Protein AF-X0Z4R9-F1 (afdb_monomer_lite)

Sequence (51 aa):
AISVPCGFTPDGLPVGVQIVGRHQDDFGVLQLAYAFEQATGFWKRRPPVAG

Foldseek 3Di:
DDWDFPDADPVGHTDIDDDDDDVPVVVVSVVVRVVSCVVRVRVVDDGPVVD

Secondary structure (DSSP, 8-state):
-EEEEEEE-TT--EEEEEE--STT-HHHHHHHHHHHHHHH-GGGPPPGGG-

InterPro domains:
  IPR036928 Amidase signature (AS) superfamily [G3DSA:3.90.1300.10] (1-51)
  IPR036928 Amidase signature (AS) superfamily [SSF75304] (1-49)

pLDDT: mean 94.04, std 8.69, range [52.31, 98.62]

Structure (mmCIF, N/CA/C/O backbone):
data_AF-X0Z4R9-F1
#
_entry.id   AF-X0Z4R9-F1
#
loop_
_atom_site.group_PDB
_atom_site.id
_atom_site.type_symbol
_atom_site.label_atom_id
_atom_site.label_alt_id
_atom_site.label_comp_id
_atom_site.label_asym_id
_atom_site.label_entity_id
_atom_site.label_seq_id
_atom_site.pdbx_PDB_ins_code
_atom_site.Cartn_x
_atom_site.Cartn_y
_atom_site.Cartn_z
_atom_site.occupancy
_atom_site.B_iso_or_equiv
_atom_site.auth_seq_id
_atom_site.auth_comp_id
_atom_site.auth_asym_id
_atom_site.auth_atom_id
_atom_site.pdbx_PDB_model_num
ATOM 1 N N . ALA A 1 1 ? -5.079 12.369 4.466 1.00 93.75 1 ALA A N 1
ATOM 2 C CA . ALA A 1 1 ? -5.084 11.495 3.267 1.00 93.75 1 ALA A CA 1
ATOM 3 C C . ALA A 1 1 ? -3.693 10.887 3.106 1.00 93.75 1 ALA A C 1
ATOM 5 O O . ALA A 1 1 ? -2.738 11.544 3.496 1.00 93.75 1 ALA A O 1
ATOM 6 N N . ILE A 1 2 ? -3.563 9.673 2.565 1.00 98.00 2 ILE A N 1
ATOM 7 C CA . ILE A 1 2 ? -2.275 8.967 2.408 1.00 98.00 2 ILE A CA 1
ATOM 8 C C . ILE A 1 2 ? -2.175 8.299 1.033 1.00 98.00 2 ILE A C 1
ATOM 10 O O . ILE A 1 2 ? -3.188 7.856 0.497 1.00 98.00 2 ILE A O 1
ATOM 14 N N . SER A 1 3 ? -0.968 8.236 0.473 1.00 97.88 3 SER A N 1
ATOM 15 C CA . SER A 1 3 ? -0.668 7.459 -0.733 1.00 97.88 3 SER A CA 1
ATOM 16 C C . SER A 1 3 ? 0.093 6.195 -0.346 1.00 97.88 3 SER A C 1
ATOM 18 O O . SER A 1 3 ? 1.043 6.281 0.433 1.00 97.88 3 SER A O 1
ATOM 20 N N . VAL A 1 4 ? -0.317 5.039 -0.873 1.00 97.38 4 VAL A N 1
ATOM 21 C CA . VAL A 1 4 ? 0.351 3.744 -0.647 1.00 97.38 4 VAL A CA 1
ATOM 22 C C . VAL A 1 4 ? 0.648 3.032 -1.974 1.00 97.38 4 VAL A C 1
ATOM 24 O O . VAL A 1 4 ? -0.106 3.209 -2.937 1.00 97.38 4 VAL A O 1
ATOM 27 N N . PRO A 1 5 ? 1.718 2.218 -2.071 1.00 97.06 5 PRO A N 1
ATOM 28 C CA . PRO A 1 5 ? 2.012 1.444 -3.277 1.00 97.06 5 PRO A CA 1
ATOM 29 C C . PRO A 1 5 ? 0.919 0.404 -3.532 1.00 97.06 5 PRO A C 1
ATOM 31 O O . PRO A 1 5 ? 0.648 -0.416 -2.663 1.00 97.06 5 PRO A O 1
ATOM 34 N N . CYS A 1 6 ? 0.327 0.396 -4.725 1.00 96.88 6 CYS A N 1
ATOM 35 C CA . CYS A 1 6 ? -0.735 -0.545 -5.110 1.00 96.88 6 CYS A CA 1
ATOM 36 C C . CYS A 1 6 ? -0.344 -1.492 -6.250 1.00 96.88 6 CYS A C 1
ATOM 38 O O . CYS A 1 6 ? -1.158 -2.301 -6.689 1.00 96.88 6 CYS A O 1
ATOM 40 N N . GLY A 1 7 ? 0.894 -1.396 -6.732 1.00 95.56 7 GLY A N 1
ATOM 41 C CA . GLY A 1 7 ? 1.409 -2.284 -7.758 1.00 95.56 7 GLY A CA 1
ATOM 42 C C . GLY A 1 7 ? 2.501 -1.645 -8.595 1.00 95.56 7 GLY A C 1
ATOM 43 O O . GLY A 1 7 ? 3.065 -0.604 -8.254 1.00 95.56 7 GLY A O 1
ATOM 44 N N . PHE A 1 8 ? 2.792 -2.315 -9.703 1.00 95.12 8 PHE A N 1
ATOM 45 C CA . PHE A 1 8 ? 3.745 -1.880 -10.710 1.00 95.12 8 PHE A CA 1
ATOM 46 C C . PHE A 1 8 ? 3.118 -2.067 -12.090 1.00 95.12 8 PHE A C 1
ATOM 48 O O . PHE A 1 8 ? 2.369 -3.024 -12.301 1.00 95.12 8 PHE A O 1
ATOM 55 N N . THR A 1 9 ? 3.429 -1.177 -13.027 1.00 94.25 9 THR A N 1
ATOM 56 C CA . THR A 1 9 ? 3.078 -1.360 -14.439 1.00 94.25 9 THR A CA 1
ATOM 57 C C . THR A 1 9 ? 3.837 -2.560 -15.031 1.00 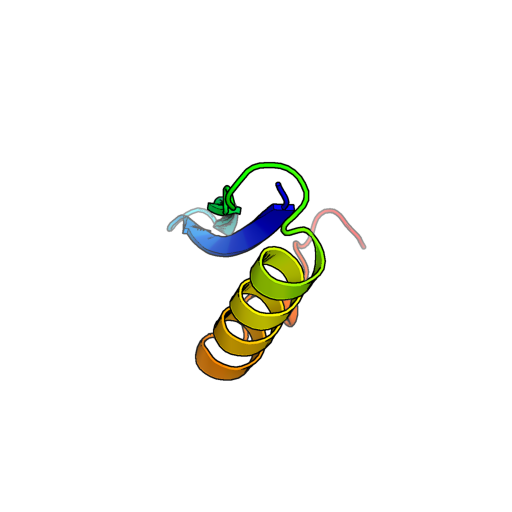94.25 9 THR A C 1
ATOM 59 O O . THR A 1 9 ? 4.817 -3.018 -14.430 1.00 94.25 9 THR A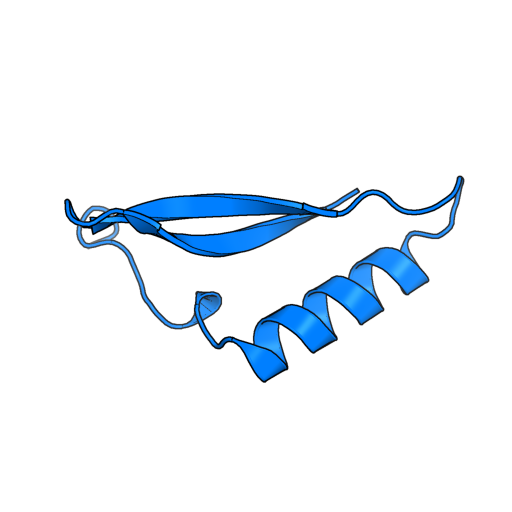 O 1
ATOM 62 N N . PRO A 1 10 ? 3.445 -3.065 -16.219 1.00 94.56 10 PRO A N 1
ATOM 63 C CA . PRO A 1 10 ? 4.220 -4.085 -16.932 1.00 94.56 10 PRO A CA 1
ATOM 64 C C . PRO A 1 10 ? 5.686 -3.684 -17.160 1.00 94.56 10 PRO A C 1
ATOM 66 O O . PRO A 1 10 ? 6.573 -4.525 -17.044 1.00 94.56 10 PRO A O 1
ATOM 69 N N . ASP A 1 11 ? 5.942 -2.389 -17.365 1.00 92.81 11 ASP A N 1
ATOM 70 C CA . ASP A 1 11 ? 7.286 -1.817 -17.538 1.00 92.81 11 ASP A CA 1
ATOM 71 C C . ASP A 1 11 ? 8.025 -1.576 -16.206 1.00 92.81 11 ASP A C 1
ATOM 73 O O . ASP A 1 11 ? 9.115 -1.009 -16.173 1.00 92.81 11 ASP A O 1
ATOM 77 N N . GLY A 1 12 ? 7.440 -1.990 -15.078 1.00 90.56 12 GLY A N 1
ATOM 78 C CA . GLY A 1 12 ? 8.069 -1.919 -13.761 1.00 90.56 12 GLY A CA 1
ATOM 79 C C . GLY A 1 12 ? 8.007 -0.552 -13.077 1.00 90.56 12 GLY A C 1
ATOM 80 O O . GLY A 1 12 ? 8.725 -0.349 -12.096 1.00 90.56 12 GLY A O 1
ATOM 81 N N . LEU A 1 13 ? 7.153 0.371 -13.534 1.00 92.38 13 LEU A N 1
ATOM 82 C CA . LEU A 1 13 ? 6.958 1.666 -12.874 1.00 92.38 13 LEU A CA 1
ATOM 83 C C . LEU A 1 13 ? 6.026 1.517 -11.661 1.00 92.38 13 LEU A C 1
ATOM 85 O O . LEU A 1 13 ? 4.999 0.847 -11.780 1.00 92.38 13 LEU A O 1
ATOM 89 N N . PRO A 1 14 ? 6.340 2.118 -10.498 1.00 94.31 14 PRO A N 1
ATOM 90 C CA . PRO A 1 14 ? 5.487 2.027 -9.316 1.00 94.31 14 PRO A CA 1
ATOM 91 C C . PRO A 1 14 ? 4.164 2.775 -9.524 1.00 94.31 14 PRO A C 1
ATOM 93 O O . PRO A 1 14 ? 4.143 3.882 -10.061 1.00 94.31 14 PRO A O 1
ATOM 96 N N . VAL A 1 15 ? 3.065 2.189 -9.049 1.00 95.88 15 VAL A N 1
ATOM 97 C CA . VAL A 1 15 ? 1.726 2.796 -9.070 1.00 95.88 15 VAL A CA 1
ATOM 98 C C . VAL A 1 15 ? 1.236 2.977 -7.636 1.00 95.88 15 VAL A C 1
ATOM 100 O O . VAL A 1 15 ? 1.287 2.044 -6.831 1.00 95.88 15 VAL A O 1
ATOM 103 N N . GLY A 1 16 ? 0.753 4.176 -7.307 1.00 96.19 16 GLY A N 1
ATOM 104 C CA . GLY A 1 16 ? 0.193 4.507 -5.995 1.00 96.19 16 GLY A CA 1
ATOM 105 C C . GLY A 1 16 ? -1.331 4.597 -6.015 1.00 96.19 16 GLY A C 1
ATOM 106 O O . GLY A 1 16 ? -1.922 4.954 -7.032 1.00 96.19 16 GLY A O 1
ATOM 107 N N . VAL A 1 17 ? -1.960 4.316 -4.875 1.00 97.56 17 VAL A N 1
ATOM 108 C CA . VAL A 1 17 ? -3.379 4.599 -4.626 1.00 97.56 17 VAL A CA 1
ATOM 109 C C . VAL A 1 17 ? -3.502 5.621 -3.501 1.00 97.56 17 VAL A C 1
ATOM 111 O O . VAL A 1 17 ? -2.814 5.523 -2.484 1.00 97.56 17 VAL A O 1
ATOM 114 N N . GLN A 1 18 ? -4.384 6.604 -3.679 1.00 98.38 18 GLN A N 1
ATOM 115 C CA . GLN A 1 18 ? -4.660 7.629 -2.677 1.00 98.38 18 GLN A CA 1
ATOM 116 C C . GLN A 1 18 ? -5.874 7.227 -1.836 1.00 98.38 18 GLN A C 1
ATOM 118 O O . GLN A 1 18 ? -6.982 7.087 -2.349 1.00 98.38 18 GLN A O 1
ATOM 123 N N . ILE A 1 19 ? -5.677 7.107 -0.528 1.00 98.00 19 ILE A N 1
ATOM 124 C CA . ILE A 1 19 ? -6.734 6.870 0.451 1.00 98.00 19 ILE A CA 1
ATOM 125 C C . ILE A 1 19 ? -7.097 8.207 1.107 1.00 98.00 19 ILE A C 1
ATOM 127 O O . ILE A 1 19 ? -6.241 8.929 1.639 1.00 98.00 19 ILE A O 1
ATOM 131 N N . VAL A 1 20 ? -8.386 8.545 1.073 1.00 98.25 20 VAL A N 1
ATOM 132 C CA . VAL A 1 20 ? -8.940 9.779 1.640 1.00 98.25 20 VAL A CA 1
ATOM 133 C C . VAL A 1 20 ? -9.985 9.407 2.684 1.00 98.25 20 VAL A C 1
ATOM 135 O O . VAL A 1 20 ? -10.986 8.769 2.370 1.00 98.25 20 VAL A O 1
ATOM 138 N N . GLY A 1 21 ? -9.723 9.783 3.933 1.00 97.44 21 GLY A N 1
ATOM 139 C CA . GLY A 1 21 ? -10.652 9.600 5.043 1.00 97.44 21 GLY A CA 1
ATOM 140 C C . GLY A 1 21 ? -11.581 10.791 5.227 1.00 97.44 21 GLY A C 1
ATOM 141 O O . GLY A 1 21 ? -11.502 11.794 4.514 1.00 97.44 21 GLY A O 1
ATOM 142 N N . ARG A 1 22 ? -12.451 10.677 6.230 1.00 97.94 22 ARG A N 1
ATOM 143 C CA . ARG A 1 22 ? -13.312 11.775 6.678 1.00 97.94 22 ARG A CA 1
ATOM 144 C C . ARG A 1 22 ? -12.469 12.898 7.296 1.00 97.94 22 ARG A C 1
ATOM 146 O O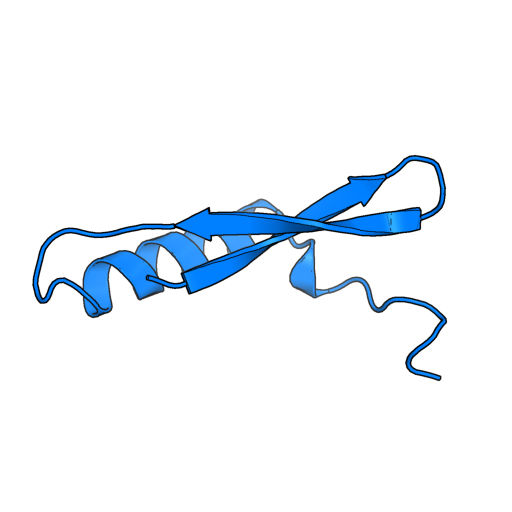 . ARG A 1 22 ? -11.285 12.728 7.586 1.00 97.94 22 ARG A O 1
ATOM 153 N N . HIS A 1 23 ? -13.089 14.056 7.505 1.00 97.81 23 HIS A N 1
ATOM 154 C CA . HIS A 1 23 ? -12.443 15.168 8.200 1.00 97.81 23 HIS A CA 1
ATOM 155 C C . HIS A 1 23 ? -11.965 14.728 9.596 1.00 97.81 23 HIS A C 1
ATOM 157 O O . HIS A 1 23 ? -12.756 14.160 10.345 1.00 97.81 23 HIS A O 1
ATOM 163 N N . GLN A 1 24 ? -10.693 14.997 9.917 1.00 97.44 24 GLN A N 1
ATOM 164 C CA . GLN A 1 24 ? -10.030 14.651 11.190 1.00 97.44 24 GLN A CA 1
ATOM 165 C C . GLN A 1 24 ? -9.950 13.143 11.516 1.00 97.44 24 GLN A C 1
ATOM 167 O O . GLN A 1 24 ? -9.704 12.777 12.662 1.00 97.44 24 GLN A O 1
ATOM 172 N N . ASP A 1 25 ? -10.132 12.257 10.530 1.00 98.25 25 ASP A N 1
ATOM 173 C CA . ASP A 1 25 ? -10.032 10.798 10.706 1.00 98.25 25 ASP A CA 1
ATOM 174 C C . ASP A 1 25 ? -8.681 10.238 10.221 1.00 98.25 25 ASP A C 1
ATOM 176 O O . ASP A 1 25 ? -8.594 9.299 9.426 1.00 98.25 25 ASP A O 1
ATOM 180 N N . ASP A 1 26 ? -7.588 10.858 10.661 1.00 97.94 26 ASP A N 1
ATOM 181 C CA . ASP A 1 26 ? -6.228 10.454 10.296 1.00 97.94 26 ASP A CA 1
ATOM 182 C C . ASP A 1 26 ? -5.911 9.026 10.762 1.00 97.94 26 ASP A C 1
ATOM 184 O O . ASP A 1 26 ? -5.265 8.260 10.044 1.00 97.94 26 ASP A O 1
ATOM 188 N N . PHE A 1 27 ? -6.422 8.633 11.932 1.00 98.38 27 PHE A N 1
ATOM 189 C CA . PHE A 1 27 ? -6.220 7.290 12.470 1.00 98.38 27 PHE A CA 1
ATOM 190 C C . PHE A 1 27 ? -6.894 6.215 11.607 1.00 98.38 27 PHE A C 1
ATOM 192 O O . PHE A 1 27 ? -6.243 5.226 11.269 1.00 98.38 27 PHE A O 1
ATOM 199 N N . GLY A 1 28 ? -8.144 6.421 11.175 1.00 98.56 28 GLY A N 1
ATOM 200 C CA . GLY A 1 28 ? -8.828 5.489 10.276 1.00 98.56 28 GLY A CA 1
ATOM 201 C C . GLY A 1 28 ? -8.114 5.349 8.929 1.00 98.56 28 GLY A C 1
ATOM 202 O O . GLY A 1 28 ? -7.967 4.242 8.406 1.00 98.56 28 GLY A O 1
ATOM 203 N N . VAL A 1 29 ? -7.580 6.455 8.397 1.00 98.62 29 VAL A N 1
ATOM 204 C CA . VAL A 1 29 ? -6.759 6.444 7.175 1.00 98.62 29 VAL A CA 1
ATOM 205 C C . VAL A 1 29 ? -5.500 5.593 7.350 1.00 98.62 29 VAL A C 1
ATOM 207 O O . VAL A 1 29 ? -5.186 4.785 6.475 1.00 98.62 29 VAL A O 1
ATOM 210 N N . LEU A 1 30 ? -4.795 5.738 8.474 1.00 98.50 30 LEU A N 1
ATOM 211 C CA . LEU A 1 30 ? -3.590 4.958 8.770 1.00 98.50 30 LEU A CA 1
ATOM 212 C C . LEU A 1 30 ? -3.898 3.473 9.000 1.00 98.50 30 LEU A C 1
ATOM 214 O O . LEU A 1 30 ? -3.159 2.621 8.511 1.00 98.50 30 LEU A O 1
ATOM 218 N N . GLN A 1 31 ? -5.001 3.144 9.678 1.00 98.56 31 GLN A N 1
ATOM 219 C CA . GLN A 1 31 ? -5.433 1.755 9.859 1.00 98.56 31 GLN A CA 1
ATOM 220 C C . GLN A 1 31 ? -5.743 1.074 8.522 1.00 98.56 31 GLN A C 1
ATOM 222 O O . GLN A 1 31 ? -5.321 -0.063 8.302 1.00 98.56 31 GLN A O 1
ATOM 227 N N . LEU A 1 32 ? -6.438 1.766 7.611 1.00 98.50 32 LEU A N 1
ATOM 228 C CA . LEU A 1 32 ? -6.732 1.233 6.282 1.00 98.50 32 LEU A CA 1
ATOM 229 C C . LEU A 1 32 ? -5.458 1.066 5.444 1.00 98.50 32 LEU A C 1
ATOM 231 O O . LEU A 1 32 ? -5.289 0.029 4.805 1.00 98.50 32 LEU A O 1
ATOM 235 N N . ALA A 1 33 ? -4.550 2.044 5.473 1.00 98.50 33 ALA A N 1
ATOM 236 C CA . ALA A 1 33 ? -3.256 1.939 4.802 1.00 98.50 33 ALA A CA 1
ATOM 237 C C . ALA A 1 33 ? -2.448 0.734 5.309 1.00 98.50 33 ALA A C 1
ATOM 239 O O . ALA A 1 33 ? -1.971 -0.062 4.503 1.00 98.50 33 ALA A O 1
ATOM 240 N N . TYR A 1 34 ? -2.377 0.542 6.629 1.00 98.38 34 TYR A N 1
ATOM 241 C CA . TYR A 1 34 ? -1.699 -0.605 7.230 1.00 98.38 34 TYR A CA 1
ATOM 242 C C . TYR A 1 34 ? -2.334 -1.936 6.806 1.00 98.38 34 TYR A C 1
ATOM 244 O O . TYR A 1 34 ? -1.635 -2.851 6.376 1.00 98.38 34 TYR A O 1
ATOM 252 N N . ALA A 1 35 ? -3.664 -2.049 6.857 1.00 98.50 35 ALA A N 1
ATOM 253 C CA . ALA A 1 35 ? -4.361 -3.253 6.409 1.00 98.50 35 ALA A CA 1
ATOM 254 C C . ALA A 1 35 ? -4.100 -3.550 4.920 1.00 98.50 35 ALA A C 1
ATOM 256 O O . ALA A 1 35 ? -3.862 -4.700 4.547 1.00 98.50 35 ALA A O 1
ATOM 257 N N . PHE A 1 36 ? -4.091 -2.514 4.076 1.00 98.38 36 PHE A N 1
ATOM 258 C CA . PHE A 1 36 ? -3.778 -2.628 2.653 1.00 98.38 36 PHE A CA 1
ATOM 259 C C . PHE A 1 36 ? -2.345 -3.130 2.419 1.00 98.38 36 PHE A C 1
ATOM 261 O O . PHE A 1 36 ? -2.122 -4.040 1.616 1.00 98.38 36 PHE A O 1
ATOM 268 N N . GLU A 1 37 ? -1.368 -2.587 3.143 1.00 97.62 37 GLU A N 1
ATOM 269 C CA . GLU A 1 37 ? 0.028 -3.023 3.071 1.00 97.62 37 GLU A CA 1
ATOM 270 C C . GLU A 1 37 ? 0.217 -4.474 3.522 1.00 97.62 37 GLU A C 1
ATOM 272 O O . GLU A 1 37 ? 0.970 -5.221 2.889 1.00 97.62 37 GLU A O 1
ATOM 277 N N . GLN A 1 38 ? -0.487 -4.893 4.575 1.00 98.31 38 GLN A N 1
ATOM 278 C CA . GLN A 1 38 ? -0.448 -6.267 5.075 1.00 98.31 38 GLN A CA 1
ATOM 279 C C . GLN A 1 38 ? -1.075 -7.260 4.090 1.00 98.31 38 GLN A C 1
ATOM 281 O O . GLN A 1 38 ? -0.574 -8.374 3.947 1.00 98.31 38 GLN A O 1
ATOM 286 N N . ALA A 1 39 ? -2.136 -6.857 3.387 1.00 98.19 39 ALA A N 1
ATOM 287 C CA . ALA A 1 39 ? -2.817 -7.700 2.408 1.00 98.19 39 ALA A CA 1
ATOM 288 C C . ALA A 1 39 ? -2.052 -7.831 1.081 1.00 98.19 39 ALA A C 1
ATOM 290 O O . ALA A 1 39 ? -2.115 -8.875 0.437 1.00 98.19 39 ALA A O 1
ATOM 291 N N . THR A 1 40 ? -1.346 -6.779 0.655 1.00 97.75 40 THR A N 1
ATOM 292 C CA . THR A 1 40 ? -0.777 -6.706 -0.703 1.00 97.75 40 THR A CA 1
ATOM 293 C C . THR A 1 40 ? 0.739 -6.868 -0.763 1.00 97.75 40 THR A C 1
ATOM 295 O O . THR A 1 40 ? 1.267 -7.394 -1.740 1.00 97.75 40 THR A O 1
ATOM 298 N N . GLY A 1 41 ? 1.469 -6.402 0.254 1.00 97.25 41 GLY A N 1
ATOM 299 C CA . GLY A 1 41 ? 2.928 -6.476 0.299 1.00 97.25 41 GLY A CA 1
ATOM 300 C C . GLY A 1 41 ? 3.674 -5.655 -0.764 1.00 97.25 41 GLY A C 1
ATOM 301 O O . GLY A 1 41 ? 4.894 -5.790 -0.854 1.00 97.25 41 GLY A O 1
ATOM 302 N N . PHE A 1 42 ? 3.008 -4.796 -1.550 1.00 96.19 42 PHE A N 1
ATOM 303 C CA . PHE A 1 42 ? 3.662 -4.022 -2.621 1.00 96.19 42 PHE A CA 1
ATOM 304 C C . PHE A 1 42 ? 4.784 -3.111 -2.111 1.00 96.19 42 PHE A C 1
ATOM 306 O O . PHE A 1 42 ? 5.789 -2.933 -2.798 1.00 96.19 42 PHE A O 1
ATOM 313 N N . TRP A 1 43 ? 4.654 -2.612 -0.881 1.00 94.19 43 TRP A N 1
ATOM 314 C CA . TRP A 1 43 ? 5.660 -1.804 -0.185 1.00 94.19 43 TRP A CA 1
ATOM 315 C C . TRP A 1 43 ? 7.012 -2.515 0.006 1.00 94.19 43 TRP A C 1
ATOM 317 O O . TRP A 1 43 ? 8.029 -1.859 0.222 1.00 94.19 43 TRP A O 1
ATOM 327 N N . LYS A 1 44 ? 7.060 -3.851 -0.103 1.00 95.25 44 LYS A N 1
ATOM 328 C CA . LYS A 1 44 ? 8.301 -4.632 0.032 1.00 95.25 44 LYS A CA 1
ATOM 329 C C . LYS A 1 44 ? 9.182 -4.582 -1.215 1.00 95.25 44 LYS A C 1
ATOM 331 O O . LYS A 1 44 ? 10.380 -4.849 -1.123 1.00 95.25 44 LYS A O 1
ATOM 336 N N . ARG A 1 45 ? 8.619 -4.268 -2.386 1.00 92.38 45 ARG A N 1
ATOM 337 C CA . ARG A 1 45 ? 9.372 -4.203 -3.644 1.00 92.38 45 ARG A CA 1
ATOM 338 C C . ARG A 1 45 ? 9.983 -2.814 -3.808 1.00 92.38 45 ARG A C 1
ATOM 340 O O . ARG A 1 45 ? 9.268 -1.823 -3.903 1.00 92.38 45 ARG A O 1
ATOM 347 N N . ARG A 1 46 ? 11.313 -2.750 -3.897 1.00 86.88 46 ARG A N 1
ATOM 348 C CA . ARG A 1 46 ?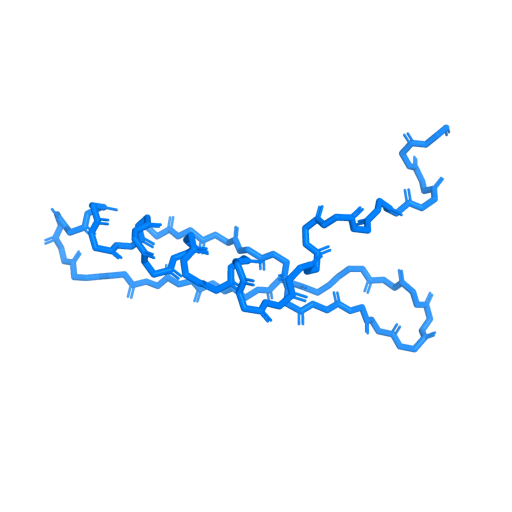 12.046 -1.508 -4.176 1.00 86.88 46 ARG A CA 1
ATOM 349 C C . ARG A 1 46 ? 12.232 -1.316 -5.685 1.00 86.88 46 ARG A C 1
ATOM 351 O O . ARG A 1 46 ? 12.530 -2.295 -6.373 1.00 86.88 46 ARG A O 1
ATOM 358 N N . PRO A 1 47 ? 12.065 -0.093 -6.216 1.00 82.19 47 PRO A N 1
ATOM 359 C CA . PRO A 1 47 ? 12.374 0.190 -7.609 1.00 82.19 47 PRO A CA 1
ATOM 360 C C . PRO A 1 47 ? 13.899 0.210 -7.830 1.00 82.19 47 PRO A C 1
ATOM 362 O O . PRO A 1 47 ? 14.641 0.633 -6.942 1.00 82.19 47 PRO A O 1
ATOM 365 N N . PRO A 1 48 ? 14.380 -0.199 -9.016 1.00 79.94 48 PRO A N 1
ATOM 366 C CA . PRO A 1 48 ? 15.811 -0.297 -9.316 1.00 79.94 48 PRO A CA 1
ATOM 367 C C . PRO A 1 48 ? 16.538 1.057 -9.374 1.00 79.94 48 PRO A C 1
ATOM 369 O O . PRO A 1 48 ? 17.753 1.085 -9.260 1.00 79.94 48 PRO A O 1
ATOM 372 N N . VAL A 1 49 ? 15.815 2.176 -9.505 1.00 78.12 49 VAL A N 1
ATOM 373 C CA . VAL A 1 49 ? 16.392 3.538 -9.504 1.00 78.12 49 VAL A CA 1
ATOM 374 C C . VAL A 1 49 ? 16.903 3.988 -8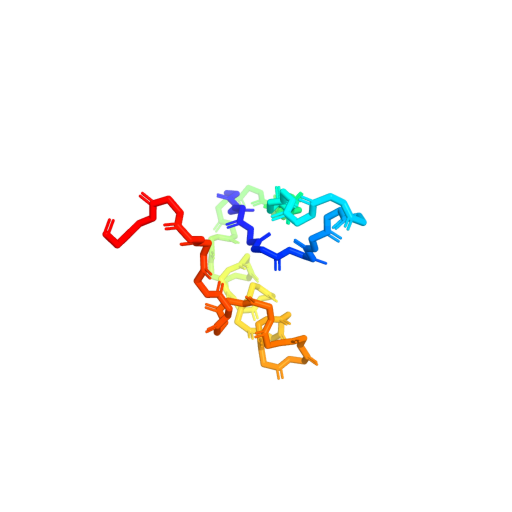.126 1.00 78.12 49 VAL A C 1
ATOM 376 O O . VAL A 1 49 ? 17.595 4.993 -8.025 1.00 78.12 49 VAL A O 1
ATOM 379 N N . ALA A 1 50 ? 16.543 3.276 -7.054 1.00 63.19 50 ALA A N 1
ATOM 380 C CA . ALA A 1 50 ? 16.922 3.61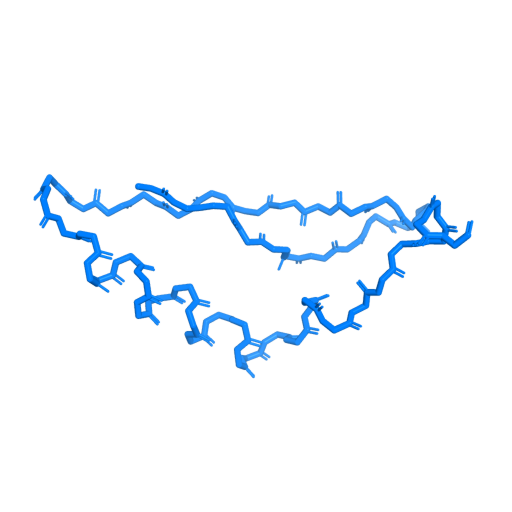8 -5.682 1.00 63.19 50 ALA A CA 1
ATOM 381 C C . ALA A 1 50 ? 18.192 2.884 -5.192 1.00 63.19 50 ALA A C 1
ATOM 383 O O . ALA A 1 50 ? 18.382 2.756 -3.980 1.00 63.19 50 ALA A O 1
ATOM 384 N N . GLY A 1 51 ? 19.007 2.360 -6.118 1.00 52.31 51 GLY A N 1
ATOM 385 C CA . GLY A 1 51 ? 20.267 1.651 -5.864 1.00 52.31 51 GLY A CA 1
ATOM 386 C C . GLY A 1 51 ? 21.468 2.349 -6.484 1.00 52.31 51 GLY A C 1
ATOM 387 O O . GLY A 1 51 ? 21.278 3.033 -7.513 1.00 52.31 51 GLY A O 1
#

Organism: NCBI:txid412755

Radius of gyration: 12.47 Å; chains: 1; bounding box: 34×23×30 Å